Protein AF-A0A0S8DH21-F1 (afdb_monomer)

Mean predicted aligned error: 12.11 Å

pLDDT: mean 78.22, std 16.24, range [40.0, 95.31]

Foldseek 3Di:
DDDDDPPDDDPDDDDPDPPDWDKDWPDKDDDPDFFAIWTFIDTNNHHTDIATAQAAPDPFKGFPGADPFFTWMGGNNDIDTDGHDPPDDPPPDDPDD

Nearest PDB structures (foldseek):
  7oio-assembly1_A  TM=6.891E-01  e=4.193E-02  Legionella pneumophila
  3oss-assembly1_C  TM=8.802E-01  e=2.099E-01  Escherichia coli ETEC H10407
  6hcg-assembly1_e  TM=7.878E-01  e=1.777E-01  Klebsiella pneumoniae
  8hl1-assembly1_AL2P  TM=3.744E-01  e=1.386E+00  Sulfolobus acidocaldarius DSM 639
  1x49-assembly1_A  TM=3.545E-01  e=3.767E+00  Mus musculus

Radius of gyration: 16.79 Å; Cα contacts (8 Å, |Δi|>4): 168; chains: 1; bounding box: 33×51×37 Å

Structure (mmCIF, N/CA/C/O backbone):
data_AF-A0A0S8DH21-F1
#
_entry.id   AF-A0A0S8DH21-F1
#
loop_
_atom_site.group_PDB
_atom_site.id
_atom_site.type_symbol
_atom_site.label_atom_id
_atom_site.label_alt_id
_atom_site.label_comp_id
_atom_site.label_asym_id
_atom_site.label_entity_id
_atom_site.label_seq_id
_atom_site.pdbx_PDB_ins_code
_atom_site.Cartn_x
_atom_site.Cartn_y
_atom_site.Cartn_z
_atom_site.occupancy
_atom_site.B_iso_or_equiv
_atom_site.auth_seq_id
_atom_site.auth_comp_id
_atom_site.auth_asym_id
_atom_site.auth_atom_id
_atom_site.pdbx_PDB_model_num
ATOM 1 N N . MET A 1 1 ? 21.424 33.482 -28.009 1.00 40.00 1 MET A N 1
ATOM 2 C CA . MET A 1 1 ? 21.765 32.057 -27.842 1.00 40.00 1 MET A CA 1
ATOM 3 C C . MET A 1 1 ? 20.952 31.594 -26.654 1.00 40.00 1 MET A C 1
ATOM 5 O O . MET A 1 1 ? 21.306 31.908 -25.529 1.00 40.00 1 MET A O 1
ATOM 9 N N . ASP A 1 2 ? 19.772 31.055 -26.938 1.00 47.00 2 ASP A N 1
ATOM 10 C CA . ASP A 1 2 ? 18.763 30.691 -25.943 1.00 47.00 2 ASP A CA 1
ATOM 11 C C . ASP A 1 2 ? 18.896 29.187 -25.692 1.00 47.00 2 ASP A C 1
ATOM 13 O O . ASP A 1 2 ? 18.895 28.406 -26.647 1.00 47.00 2 ASP A O 1
ATOM 17 N N . ILE A 1 3 ? 19.149 28.792 -24.447 1.00 58.06 3 ILE A N 1
ATOM 18 C CA . ILE A 1 3 ? 19.412 27.400 -24.072 1.00 58.06 3 ILE A CA 1
ATOM 19 C C . ILE A 1 3 ? 18.191 26.935 -23.282 1.00 58.06 3 ILE A C 1
ATOM 21 O O . ILE A 1 3 ? 18.132 27.085 -22.063 1.00 58.06 3 ILE A O 1
ATOM 25 N N . ALA A 1 4 ? 17.191 26.403 -23.983 1.00 59.88 4 ALA A N 1
ATOM 26 C CA . ALA A 1 4 ? 16.040 25.783 -23.341 1.00 59.88 4 ALA A CA 1
ATOM 27 C C . ALA A 1 4 ? 16.495 24.530 -22.560 1.00 59.88 4 ALA A C 1
ATOM 29 O O . ALA A 1 4 ? 17.190 23.681 -23.130 1.00 59.88 4 ALA A O 1
ATOM 30 N N . PRO A 1 5 ? 16.130 24.375 -21.274 1.00 59.62 5 PRO A N 1
ATOM 31 C CA . PRO A 1 5 ? 16.456 23.171 -20.530 1.00 59.62 5 PRO A CA 1
ATOM 32 C C . PRO A 1 5 ? 15.605 22.006 -21.042 1.00 59.62 5 PRO A C 1
ATOM 34 O O . PRO A 1 5 ? 14.384 22.098 -21.167 1.00 59.62 5 P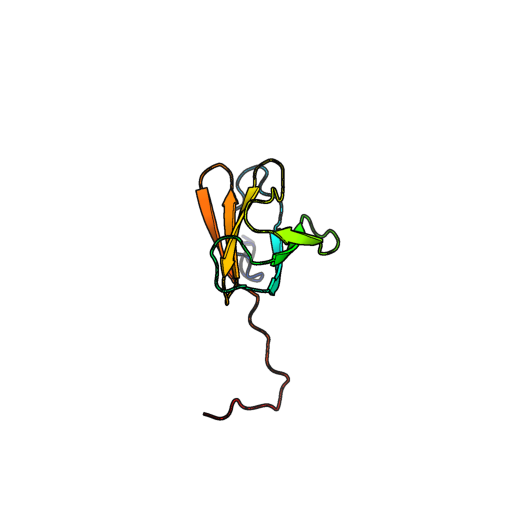RO A O 1
ATOM 37 N N . ILE A 1 6 ? 16.276 20.893 -21.328 1.00 57.31 6 ILE A N 1
ATOM 38 C CA . ILE A 1 6 ? 15.675 19.630 -21.754 1.00 57.31 6 ILE A CA 1
ATOM 39 C C . ILE A 1 6 ? 14.975 19.017 -20.532 1.00 57.31 6 ILE A C 1
ATOM 41 O O . ILE A 1 6 ? 15.541 18.206 -19.802 1.00 57.31 6 ILE A O 1
ATOM 45 N N . ALA A 1 7 ? 13.743 19.445 -20.268 1.00 57.94 7 ALA A N 1
ATOM 46 C CA . ALA A 1 7 ? 12.866 18.818 -19.292 1.00 57.94 7 ALA A CA 1
ATOM 47 C C . ALA A 1 7 ? 12.205 17.601 -19.947 1.00 57.94 7 ALA A C 1
ATOM 49 O O . ALA A 1 7 ? 11.153 17.705 -20.572 1.00 57.94 7 ALA A O 1
ATOM 50 N N . GLY A 1 8 ? 12.846 16.440 -19.847 1.00 55.69 8 GLY A N 1
ATOM 51 C CA . GLY A 1 8 ? 12.249 15.217 -20.370 1.00 55.69 8 GLY A CA 1
ATOM 52 C C . GLY A 1 8 ? 13.166 14.020 -20.284 1.00 55.69 8 GLY A C 1
ATOM 53 O O . GLY A 1 8 ? 13.568 13.510 -21.321 1.00 55.69 8 GLY A O 1
ATOM 54 N N . LEU A 1 9 ? 13.523 13.588 -19.069 1.00 57.97 9 LEU A N 1
ATOM 55 C CA . LEU A 1 9 ? 14.213 12.305 -18.892 1.00 57.97 9 LEU A CA 1
ATOM 56 C C . LEU A 1 9 ? 14.179 11.730 -17.471 1.00 57.97 9 LEU A C 1
ATOM 58 O O . LEU A 1 9 ? 15.114 11.052 -17.085 1.00 57.97 9 LEU A O 1
ATOM 62 N N . PHE A 1 10 ? 13.103 11.923 -16.704 1.00 66.56 10 PHE A N 1
ATOM 63 C CA . PHE A 1 10 ? 12.827 11.069 -15.540 1.00 66.56 10 PHE A CA 1
ATOM 64 C C . PHE A 1 10 ? 11.317 10.878 -15.403 1.0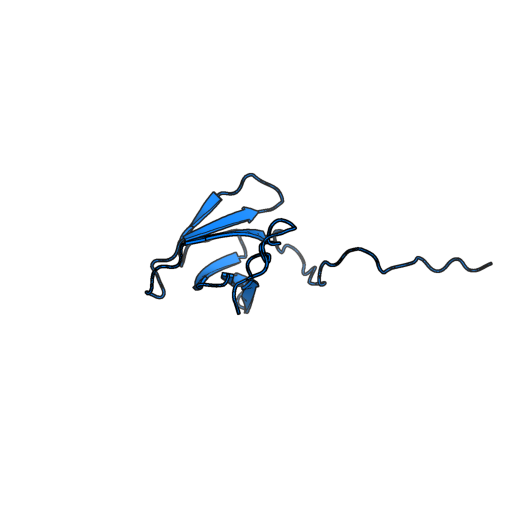0 66.56 10 PHE A C 1
ATOM 66 O O . PHE A 1 10 ? 10.576 11.826 -15.154 1.00 66.56 10 PHE A O 1
ATOM 73 N N . GLY A 1 11 ? 10.860 9.647 -15.632 1.00 52.19 11 GLY A N 1
ATOM 74 C CA . GLY A 1 11 ? 9.464 9.235 -15.528 1.00 52.19 11 GLY A CA 1
ATOM 75 C C . GLY A 1 11 ? 8.966 9.213 -14.086 1.00 52.19 11 GLY A C 1
ATOM 76 O O . GLY A 1 11 ? 8.766 8.144 -13.525 1.00 52.19 11 GLY A O 1
ATOM 77 N N . SER A 1 12 ? 8.720 10.388 -13.515 1.00 47.69 12 SER A N 1
ATOM 78 C CA . SER A 1 12 ? 7.902 10.537 -12.315 1.00 47.69 12 SER A CA 1
ATOM 79 C C . SER A 1 12 ? 6.804 11.539 -12.613 1.00 47.69 12 SER A C 1
ATOM 81 O O . SER A 1 12 ? 7.039 12.737 -12.760 1.00 47.69 12 SER A O 1
ATOM 83 N N . SER A 1 13 ? 5.590 11.017 -12.7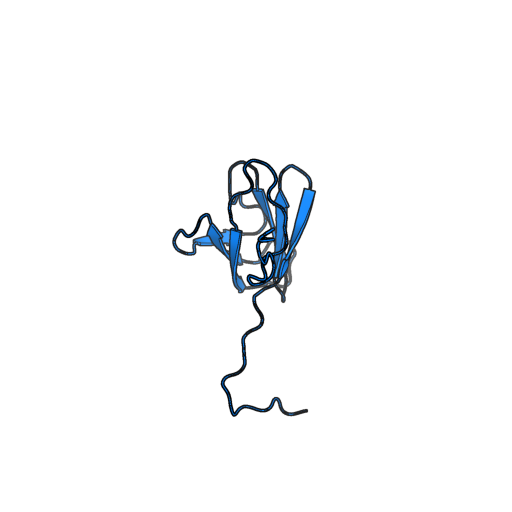43 1.00 54.78 13 SER A N 1
ATOM 84 C CA . SER A 1 13 ? 4.361 11.794 -12.809 1.00 54.78 13 SER A CA 1
ATOM 85 C C . SER A 1 13 ? 4.332 12.844 -11.699 1.00 54.78 13 SER A C 1
ATOM 87 O O . SER A 1 13 ? 4.404 12.518 -10.512 1.00 54.78 13 SER A O 1
ATOM 89 N N . VAL A 1 14 ? 4.199 14.097 -12.120 1.00 51.84 14 VAL A N 1
ATOM 90 C CA . VAL A 1 14 ? 3.877 15.259 -11.296 1.00 51.84 14 VAL A CA 1
ATOM 91 C C . VAL A 1 14 ? 2.692 14.958 -10.377 1.00 51.84 14 VAL A C 1
ATOM 93 O O . VAL A 1 14 ? 1.595 14.679 -10.851 1.00 51.84 14 VAL A O 1
ATOM 96 N N . ALA A 1 15 ? 2.915 15.100 -9.071 1.00 45.03 15 ALA A N 1
ATOM 97 C CA . ALA A 1 15 ? 1.943 15.656 -8.129 1.00 45.03 15 ALA A CA 1
ATOM 98 C C . ALA A 1 15 ? 2.683 16.162 -6.877 1.00 45.03 15 ALA A C 1
ATOM 100 O O . ALA A 1 15 ? 2.533 15.620 -5.786 1.00 45.03 15 ALA A O 1
ATOM 101 N N . ALA A 1 16 ? 3.516 17.194 -7.040 1.00 43.47 16 ALA A N 1
ATOM 102 C CA . ALA A 1 16 ? 4.029 17.964 -5.910 1.00 43.47 16 ALA A CA 1
ATOM 103 C C . ALA A 1 16 ? 2.937 18.946 -5.449 1.00 43.47 16 ALA A C 1
ATOM 105 O O . ALA A 1 16 ? 2.882 20.092 -5.890 1.00 43.47 16 ALA A O 1
ATOM 106 N N . GLY A 1 17 ? 2.026 18.454 -4.608 1.00 43.66 17 GLY A N 1
ATOM 107 C CA . GLY A 1 17 ? 1.274 19.284 -3.667 1.00 43.66 17 GLY A CA 1
ATOM 108 C C . GLY A 1 17 ? 2.091 19.468 -2.378 1.00 43.66 17 GLY A C 1
ATOM 109 O O . GLY A 1 17 ? 2.956 18.636 -2.090 1.00 43.66 17 GLY A O 1
ATOM 110 N N . PRO A 1 18 ? 1.874 20.551 -1.616 1.00 44.66 18 PRO A N 1
ATOM 111 C CA . PRO A 1 18 ? 2.687 20.866 -0.446 1.00 44.66 18 PRO A CA 1
ATOM 112 C C . PRO A 1 18 ? 2.500 19.787 0.632 1.00 44.66 18 PRO A C 1
ATOM 114 O O . PRO A 1 18 ? 1.380 19.546 1.071 1.00 44.66 18 PRO A O 1
ATOM 117 N N . SER A 1 19 ? 3.606 19.157 1.036 1.00 49.38 19 SER A N 1
ATOM 118 C CA . SER A 1 19 ? 3.715 18.132 2.091 1.00 49.38 19 SER A CA 1
ATOM 119 C C . SER A 1 19 ? 3.225 16.710 1.794 1.00 49.38 19 SER A C 1
ATOM 121 O O . SER A 1 19 ? 3.093 15.937 2.734 1.00 49.38 19 SER A O 1
ATOM 123 N N . ALA A 1 20 ? 3.057 16.305 0.532 1.00 59.53 20 ALA A N 1
ATOM 124 C CA . ALA A 1 20 ? 2.866 14.883 0.241 1.00 59.53 2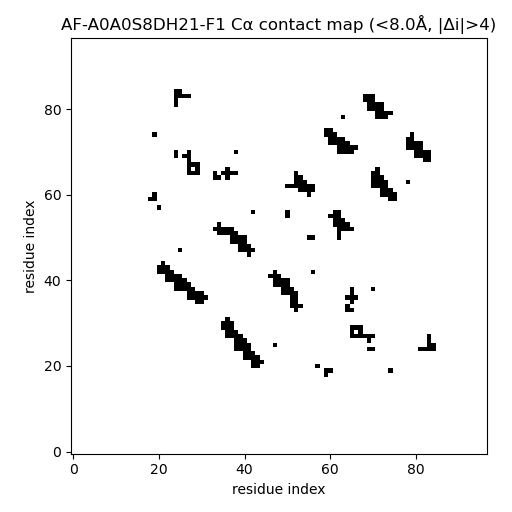0 ALA A CA 1
ATOM 125 C C . ALA A 1 20 ? 4.189 14.125 0.476 1.00 59.53 20 ALA A C 1
ATOM 127 O O . ALA A 1 20 ? 5.110 14.240 -0.337 1.00 59.53 20 ALA A O 1
ATOM 128 N N . SER A 1 21 ? 4.299 13.376 1.580 1.00 71.19 21 SER A N 1
ATOM 129 C CA . SER A 1 21 ? 5.403 12.427 1.789 1.00 71.19 21 SER A CA 1
ATOM 130 C C . SER A 1 21 ? 5.598 11.562 0.539 1.00 71.19 21 SER A C 1
ATOM 132 O O . SER A 1 21 ? 4.633 11.130 -0.100 1.00 71.19 21 SER A O 1
ATOM 134 N N . ASN A 1 22 ? 6.852 11.305 0.167 1.00 85.50 22 ASN A N 1
ATOM 135 C CA . ASN A 1 22 ? 7.159 10.471 -0.987 1.00 85.50 22 ASN A CA 1
ATOM 136 C C . ASN A 1 22 ? 6.931 8.998 -0.624 1.00 85.50 22 ASN A C 1
ATOM 138 O O . ASN A 1 22 ? 7.774 8.381 0.026 1.00 85.50 22 ASN A O 1
ATOM 142 N N . ILE A 1 23 ? 5.779 8.452 -1.014 1.00 88.81 23 ILE A N 1
ATOM 143 C CA . ILE A 1 23 ? 5.377 7.071 -0.727 1.00 88.81 23 ILE A CA 1
ATOM 144 C C . ILE A 1 23 ? 5.698 6.186 -1.935 1.00 88.81 23 ILE A C 1
ATOM 146 O O . ILE A 1 23 ? 5.126 6.358 -3.012 1.00 88.81 23 ILE A O 1
ATOM 150 N N . ALA A 1 24 ? 6.566 5.196 -1.734 1.00 89.81 24 ALA A N 1
ATOM 151 C CA . ALA A 1 24 ? 6.887 4.162 -2.711 1.00 89.81 24 ALA A CA 1
ATOM 152 C C . ALA A 1 24 ? 6.402 2.785 -2.236 1.00 89.81 24 ALA A C 1
ATOM 154 O O . ALA A 1 24 ? 6.697 2.360 -1.116 1.00 89.81 24 ALA A O 1
ATOM 155 N N . VAL A 1 25 ? 5.685 2.066 -3.104 1.00 91.19 25 VAL A N 1
ATOM 156 C CA . VAL A 1 25 ? 5.206 0.703 -2.829 1.00 91.19 25 VAL A CA 1
ATOM 157 C C . VAL A 1 25 ? 6.275 -0.299 -3.236 1.00 91.19 25 VAL A C 1
ATOM 159 O O . VAL A 1 25 ? 6.638 -0.398 -4.406 1.00 91.19 25 VAL A O 1
ATOM 162 N N . VAL A 1 26 ? 6.763 -1.061 -2.263 1.00 90.94 26 VAL A N 1
ATOM 163 C CA . VAL A 1 26 ? 7.779 -2.101 -2.473 1.00 90.94 26 VAL A CA 1
ATOM 164 C C . VAL A 1 26 ? 7.128 -3.4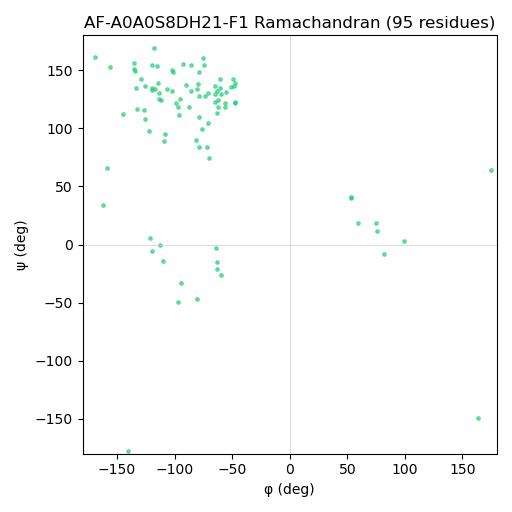67 -2.683 1.00 90.94 26 VAL A C 1
ATOM 166 O O . VAL A 1 26 ? 7.629 -4.297 -3.438 1.00 90.94 26 VAL A O 1
ATOM 169 N N . GLY A 1 27 ? 5.992 -3.705 -2.031 1.00 89.50 27 GLY A N 1
ATOM 170 C CA . GLY A 1 27 ? 5.270 -4.966 -2.112 1.00 89.50 27 GLY A CA 1
ATOM 171 C C . GLY A 1 27 ? 3.887 -4.866 -1.489 1.00 89.50 27 GLY A C 1
ATOM 172 O O . GLY A 1 27 ? 3.624 -3.971 -0.686 1.00 89.50 27 GLY A O 1
ATOM 173 N N . VAL A 1 28 ? 3.021 -5.811 -1.842 1.00 91.19 28 VAL A N 1
ATOM 174 C CA . VAL A 1 28 ? 1.715 -5.991 -1.208 1.00 91.19 28 VAL A CA 1
ATOM 175 C C . VAL A 1 28 ? 1.487 -7.462 -0.902 1.00 91.19 28 VAL A C 1
ATOM 177 O O . VAL A 1 28 ? 1.975 -8.343 -1.610 1.00 91.19 28 VAL A O 1
ATOM 180 N N . ILE A 1 29 ? 0.743 -7.708 0.163 1.00 90.00 29 ILE A N 1
ATOM 181 C CA . ILE A 1 29 ? 0.149 -8.992 0.497 1.00 90.00 29 ILE A CA 1
ATOM 182 C C . ILE A 1 29 ? -1.344 -8.699 0.582 1.00 90.00 29 ILE A C 1
ATOM 184 O O . ILE A 1 29 ? -1.817 -8.138 1.571 1.00 90.00 29 ILE A O 1
ATOM 188 N N . ALA A 1 30 ? -2.060 -8.983 -0.502 1.00 83.81 30 ALA A N 1
ATOM 189 C CA . ALA A 1 30 ? -3.505 -8.845 -0.537 1.00 83.81 30 ALA A CA 1
ATOM 190 C C . ALA A 1 30 ? -4.135 -10.058 0.162 1.00 83.81 30 ALA A C 1
ATOM 192 O O . ALA A 1 30 ? -3.819 -11.201 -0.166 1.00 83.81 30 ALA A O 1
ATOM 193 N N . GLU A 1 31 ? -5.017 -9.807 1.126 1.00 73.75 31 GLU A N 1
ATOM 194 C CA . GLU A 1 31 ? -6.008 -10.788 1.569 1.00 73.75 31 GLU A CA 1
ATOM 195 C C . GLU A 1 31 ? -7.349 -10.410 0.937 1.00 73.75 31 GLU A C 1
ATOM 197 O O . GLU A 1 31 ? -7.606 -9.235 0.685 1.00 73.75 31 GLU A O 1
ATOM 202 N N . GLY A 1 32 ? -8.196 -11.400 0.644 1.00 65.94 32 GLY A N 1
ATOM 203 C CA . GLY A 1 32 ? -9.419 -11.215 -0.152 1.00 65.94 32 GLY A CA 1
ATOM 204 C C . GLY A 1 32 ? -10.487 -10.296 0.465 1.00 65.94 32 GLY A C 1
ATOM 205 O O . GLY A 1 32 ? -11.513 -10.059 -0.171 1.00 65.94 32 GLY A O 1
ATOM 206 N N . GLY A 1 33 ? -10.271 -9.792 1.684 1.00 67.38 33 GLY A N 1
ATOM 207 C CA . GLY A 1 33 ? -11.134 -8.846 2.387 1.00 67.38 33 GLY A CA 1
ATOM 208 C C . GLY A 1 33 ? -10.613 -7.404 2.347 1.00 67.38 33 GLY A C 1
ATOM 209 O O . GLY A 1 33 ? -9.412 -7.141 2.350 1.00 67.38 33 GLY A O 1
ATOM 210 N N . GLU A 1 34 ? -11.529 -6.430 2.379 1.00 66.88 34 GLU A N 1
ATOM 211 C CA . GLU A 1 34 ? -11.218 -4.993 2.255 1.00 66.88 34 GLU A CA 1
ATOM 212 C C . GLU A 1 34 ? -10.336 -4.430 3.392 1.00 66.88 34 GLU A C 1
ATOM 214 O O . GLU A 1 34 ? -9.790 -3.336 3.254 1.00 66.88 34 GLU A O 1
ATOM 219 N N . SER A 1 35 ? -10.184 -5.156 4.507 1.00 68.44 35 SER A N 1
ATOM 220 C CA . SER A 1 35 ? -9.487 -4.703 5.724 1.00 68.44 35 SER A CA 1
ATOM 221 C C . SER A 1 35 ? -8.298 -5.572 6.145 1.00 68.44 35 SER A C 1
ATOM 223 O O . SER A 1 35 ? -7.728 -5.340 7.209 1.00 68.44 35 SER A O 1
ATOM 225 N N . GLU A 1 36 ? -7.918 -6.568 5.346 1.00 79.12 36 GLU A N 1
ATOM 226 C CA . GLU A 1 36 ? -6.977 -7.610 5.793 1.00 79.12 36 GLU A CA 1
ATOM 227 C C . GLU A 1 36 ? -5.603 -7.531 5.111 1.00 79.12 36 GLU A C 1
ATOM 229 O O . GLU A 1 36 ? -4.621 -8.072 5.609 1.00 79.12 36 GLU A O 1
ATOM 234 N N . GLY A 1 37 ? -5.473 -6.770 4.023 1.00 87.94 37 GLY A N 1
ATOM 235 C CA . GLY A 1 37 ? -4.204 -6.677 3.309 1.00 87.94 37 GLY A CA 1
ATOM 236 C C . GLY A 1 37 ? -3.118 -5.836 3.999 1.00 87.94 37 GLY A C 1
ATOM 237 O O . GLY A 1 37 ? -3.380 -4.893 4.757 1.00 87.94 37 GLY A O 1
ATOM 238 N N . VAL A 1 38 ? -1.866 -6.166 3.670 1.00 92.44 38 VAL A N 1
ATOM 239 C CA . VAL A 1 38 ? -0.645 -5.507 4.157 1.00 92.44 38 VAL A CA 1
ATOM 240 C C . VAL A 1 38 ? 0.144 -4.932 2.984 1.00 92.44 38 VAL A C 1
ATOM 242 O O . VAL A 1 38 ? 0.372 -5.610 1.985 1.00 92.44 38 VAL A O 1
ATOM 245 N N . ALA A 1 39 ? 0.617 -3.697 3.117 1.00 93.06 39 ALA A N 1
ATOM 246 C CA . ALA A 1 39 ? 1.505 -3.062 2.152 1.00 93.06 39 ALA A CA 1
ATOM 247 C C . ALA A 1 39 ? 2.885 -2.800 2.758 1.00 93.06 39 ALA A C 1
ATOM 249 O O . ALA A 1 39 ? 3.000 -2.355 3.898 1.00 93.06 39 ALA A O 1
ATOM 250 N N . LEU A 1 40 ? 3.937 -3.045 1.979 1.00 93.94 40 LEU A N 1
ATOM 251 C CA . LEU A 1 40 ? 5.307 -2.660 2.304 1.00 93.94 40 LEU A CA 1
ATOM 252 C C . LEU A 1 40 ? 5.612 -1.332 1.618 1.00 93.94 40 LEU A C 1
ATOM 254 O O . LEU A 1 40 ? 5.702 -1.276 0.388 1.00 93.94 40 LEU A O 1
ATOM 258 N N . LEU A 1 41 ? 5.769 -0.275 2.411 1.00 93.06 41 LEU A N 1
ATOM 259 C CA . LEU A 1 41 ? 5.940 1.092 1.924 1.00 93.06 41 LEU A CA 1
ATOM 260 C C . LEU A 1 41 ? 7.274 1.665 2.386 1.00 93.06 41 LEU A C 1
ATOM 262 O O . LEU A 1 41 ? 7.610 1.585 3.566 1.00 93.06 41 LEU A O 1
ATOM 266 N N . SER A 1 42 ? 8.005 2.284 1.464 1.00 91.50 42 SER A N 1
ATOM 267 C CA . SER A 1 42 ? 9.088 3.210 1.789 1.00 91.50 42 SER A CA 1
ATOM 268 C C . SER A 1 42 ? 8.520 4.624 1.762 1.00 91.50 42 SER A C 1
ATOM 270 O O . SER A 1 42 ? 7.903 5.027 0.777 1.00 91.50 42 SER A O 1
ATOM 272 N N . VAL A 1 43 ? 8.699 5.358 2.857 1.00 90.94 43 VAL A N 1
ATOM 273 C CA . VAL A 1 43 ? 8.233 6.740 3.001 1.00 90.94 43 VAL A CA 1
ATOM 274 C C . VAL A 1 43 ? 9.458 7.632 3.110 1.0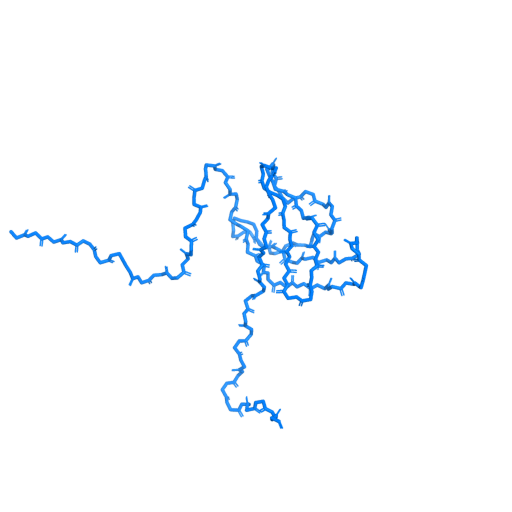0 90.94 43 VAL A C 1
ATOM 276 O O . VAL A 1 43 ? 10.331 7.372 3.934 1.00 90.94 43 VAL A O 1
ATOM 279 N N . ASP A 1 44 ? 9.556 8.645 2.254 1.00 88.88 44 ASP A N 1
ATOM 280 C CA . ASP A 1 44 ? 10.657 9.617 2.255 1.00 88.88 44 ASP A CA 1
ATOM 281 C C . ASP A 1 44 ? 12.049 8.948 2.191 1.00 88.88 44 ASP A C 1
ATOM 283 O O . ASP A 1 44 ? 13.003 9.347 2.861 1.00 88.88 44 ASP A O 1
ATOM 287 N N . ASN A 1 45 ? 12.155 7.896 1.366 1.00 85.06 45 ASN A N 1
ATOM 288 C CA . ASN A 1 45 ? 13.345 7.050 1.188 1.00 85.06 45 ASN A CA 1
ATOM 289 C C . ASN A 1 45 ? 13.839 6.345 2.465 1.00 85.06 45 ASN A C 1
ATOM 291 O O . ASN A 1 45 ? 14.985 5.893 2.521 1.00 85.06 45 ASN A O 1
ATOM 295 N N . GLN A 1 46 ? 12.997 6.228 3.492 1.00 89.94 46 GLN A N 1
ATOM 296 C CA . GLN A 1 46 ? 13.291 5.407 4.662 1.00 89.94 46 GLN A CA 1
ATOM 297 C C . GLN A 1 46 ? 13.116 3.914 4.354 1.00 89.94 46 GLN A C 1
ATOM 299 O O . GLN A 1 46 ? 12.434 3.556 3.383 1.00 89.94 46 GLN A O 1
ATOM 304 N N . PRO A 1 47 ? 13.717 3.024 5.166 1.00 92.94 47 PRO A N 1
ATOM 305 C CA . PRO A 1 47 ? 13.513 1.588 5.037 1.00 92.94 47 PRO A CA 1
ATOM 306 C C . PRO A 1 47 ? 12.029 1.227 4.949 1.00 92.94 47 PRO A C 1
ATOM 308 O O . PRO A 1 47 ? 11.190 1.834 5.615 1.00 92.94 47 PRO A O 1
ATOM 311 N N . ALA A 1 48 ? 11.714 0.237 4.115 1.00 93.06 48 ALA A N 1
ATOM 312 C CA . ALA A 1 48 ? 10.336 -0.175 3.916 1.00 93.06 48 ALA A CA 1
ATOM 313 C C . ALA A 1 48 ? 9.736 -0.724 5.218 1.00 93.06 48 ALA A C 1
ATOM 315 O O . ALA A 1 48 ? 10.334 -1.577 5.876 1.00 93.06 48 ALA A O 1
ATOM 316 N N . MET A 1 49 ? 8.539 -0.257 5.560 1.00 95.31 49 MET A N 1
ATOM 317 C CA . MET A 1 49 ? 7.772 -0.710 6.718 1.00 95.31 49 MET A CA 1
ATOM 318 C C . MET A 1 49 ? 6.431 -1.292 6.278 1.00 95.31 49 MET A C 1
ATOM 320 O O . MET A 1 49 ? 5.910 -0.953 5.215 1.00 95.31 49 MET A O 1
ATOM 324 N N . ALA A 1 50 ? 5.878 -2.182 7.100 1.00 94.56 50 ALA A N 1
ATOM 325 C CA . ALA A 1 50 ? 4.578 -2.790 6.859 1.00 94.56 50 ALA A CA 1
ATOM 326 C C . ALA A 1 50 ? 3.447 -1.912 7.410 1.00 94.56 50 ALA A C 1
ATOM 328 O O . ALA A 1 50 ? 3.481 -1.500 8.571 1.00 94.56 50 ALA A O 1
ATOM 329 N N . PHE A 1 51 ? 2.427 -1.691 6.587 1.00 93.81 51 PHE A N 1
ATOM 330 C CA . PHE A 1 51 ? 1.212 -0.962 6.932 1.00 93.81 51 PHE A CA 1
ATOM 331 C C . PHE A 1 51 ? -0.010 -1.827 6.633 1.00 93.81 51 PHE A C 1
ATOM 333 O O . PHE A 1 51 ? -0.075 -2.472 5.586 1.00 93.81 51 PHE A O 1
ATOM 340 N N . LYS A 1 52 ? -0.981 -1.841 7.547 1.00 93.56 52 LYS A N 1
ATOM 341 C CA . LYS A 1 52 ? -2.279 -2.506 7.353 1.00 93.56 52 LYS A CA 1
ATOM 342 C C . LYS A 1 52 ? -3.321 -1.543 6.795 1.00 93.56 52 LYS A C 1
ATOM 344 O O . LYS A 1 52 ? -3.220 -0.336 7.011 1.00 93.56 52 LYS A O 1
ATOM 349 N N . ALA A 1 53 ? -4.341 -2.068 6.120 1.00 91.00 53 ALA A N 1
ATOM 350 C CA . ALA A 1 53 ? -5.515 -1.273 5.764 1.00 91.00 53 ALA A CA 1
ATOM 351 C C . ALA A 1 53 ? -6.085 -0.543 7.002 1.00 91.00 53 ALA A C 1
ATOM 353 O O . ALA A 1 53 ? -6.166 -1.100 8.096 1.00 91.00 53 ALA A O 1
ATOM 354 N N . GLY A 1 54 ? -6.420 0.733 6.834 1.00 89.31 54 GLY A N 1
ATOM 355 C CA . GLY A 1 54 ? -6.830 1.657 7.892 1.00 89.31 54 GLY A CA 1
ATOM 356 C C . GLY A 1 54 ? -5.684 2.300 8.685 1.00 89.31 54 GLY A C 1
ATOM 357 O O . GLY A 1 54 ? -5.941 3.206 9.477 1.00 89.31 54 GLY A O 1
ATOM 358 N N . GLN A 1 55 ? -4.427 1.879 8.505 1.00 92.88 55 GLN A N 1
ATOM 359 C CA . GLN A 1 55 ? -3.297 2.424 9.261 1.00 92.88 55 GLN A CA 1
ATOM 360 C C . GLN A 1 55 ? -2.830 3.778 8.687 1.00 92.88 55 GLN A C 1
ATOM 362 O O . GLN A 1 55 ? -2.705 3.917 7.465 1.00 92.88 55 GLN A O 1
ATOM 367 N N . PRO A 1 56 ? -2.515 4.774 9.539 1.00 93.19 56 PRO A N 1
ATOM 368 C CA . PRO A 1 56 ? -1.872 6.005 9.086 1.00 93.19 56 PRO A CA 1
ATOM 369 C C . PRO A 1 56 ? -0.463 5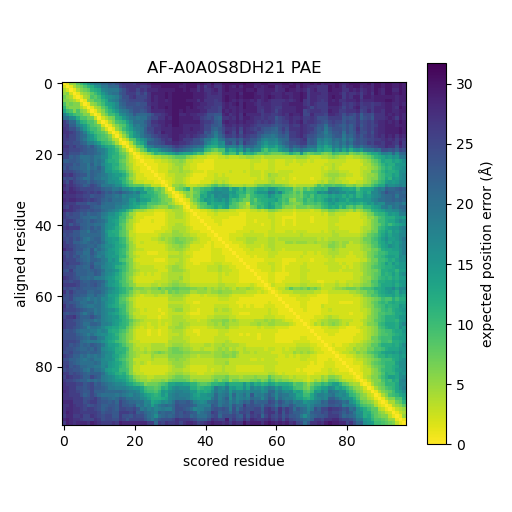.720 8.544 1.00 93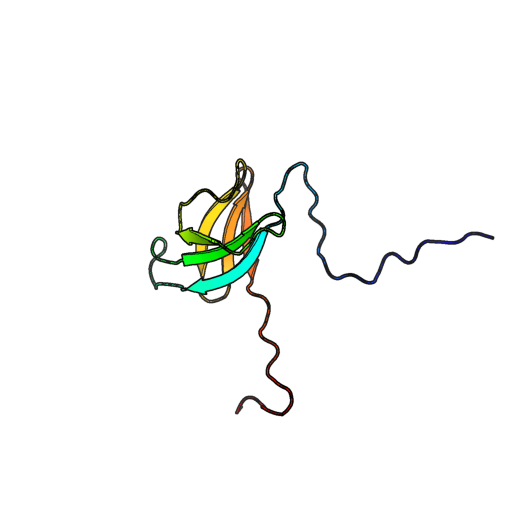.19 56 PRO A C 1
ATOM 371 O O . PRO A 1 56 ? 0.300 4.959 9.145 1.00 93.19 56 PRO A O 1
ATOM 374 N N . ILE A 1 57 ? -0.128 6.343 7.412 1.00 92.25 57 ILE A N 1
ATOM 375 C CA . ILE A 1 57 ? 1.191 6.263 6.763 1.00 92.25 57 ILE A CA 1
ATOM 376 C C . ILE A 1 57 ? 2.036 7.479 7.168 1.00 92.25 57 ILE A C 1
ATOM 378 O O . ILE A 1 57 ? 3.176 7.327 7.602 1.00 92.25 57 ILE A O 1
ATOM 382 N N . SER A 1 58 ? 1.456 8.676 7.055 1.00 87.94 58 SER A N 1
ATOM 383 C CA . SER A 1 58 ? 2.039 9.975 7.421 1.00 87.94 58 SER A CA 1
ATOM 384 C C . SER A 1 58 ? 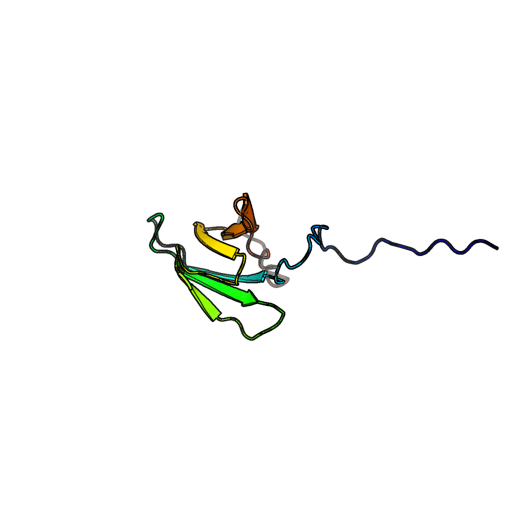0.965 10.863 8.066 1.00 87.94 58 SER A C 1
ATOM 386 O O . SER A 1 58 ? -0.170 10.434 8.270 1.00 87.94 58 SER A O 1
ATOM 388 N N . GLY A 1 59 ? 1.305 12.110 8.413 1.00 84.38 59 GLY A N 1
ATOM 389 C CA . GLY A 1 59 ? 0.357 13.045 9.036 1.00 84.38 59 GLY A CA 1
ATOM 390 C C . GLY A 1 59 ? -0.840 13.426 8.153 1.00 84.38 59 GLY A C 1
ATOM 391 O O . GLY A 1 59 ? -1.869 13.845 8.672 1.00 84.38 59 GLY A O 1
ATOM 392 N N . ASP A 1 60 ? -0.716 13.271 6.838 1.00 86.25 60 ASP A N 1
ATOM 393 C CA . ASP A 1 60 ? -1.718 13.627 5.832 1.00 86.25 60 ASP A CA 1
ATOM 394 C C . ASP A 1 60 ? -2.199 12.432 4.995 1.00 86.25 60 ASP A C 1
ATOM 396 O O . ASP A 1 60 ? -3.121 12.604 4.193 1.00 86.25 60 ASP A O 1
ATOM 400 N N . ALA A 1 61 ? -1.602 11.245 5.176 1.00 91.00 61 ALA A N 1
ATOM 401 C CA . ALA A 1 61 ? -1.896 10.057 4.387 1.00 91.00 61 ALA A CA 1
ATOM 402 C C . ALA A 1 61 ? -2.206 8.814 5.231 1.00 91.00 61 ALA A C 1
ATOM 404 O O . ALA A 1 61 ? -1.546 8.527 6.233 1.00 91.00 61 ALA A O 1
ATOM 405 N N . SER A 1 62 ? -3.160 8.011 4.768 1.00 93.38 62 SER A N 1
ATOM 406 C CA . SER A 1 62 ? -3.522 6.722 5.362 1.00 93.38 62 SER A CA 1
ATOM 407 C C . SER A 1 62 ? -3.699 5.639 4.299 1.00 93.38 62 SER A C 1
ATOM 409 O O . SER A 1 62 ? -4.044 5.909 3.146 1.00 93.38 62 SER A O 1
ATOM 411 N N . LEU A 1 63 ? -3.435 4.388 4.680 1.00 93.31 63 LEU A N 1
ATOM 412 C CA . LEU A 1 63 ? -3.662 3.241 3.811 1.00 93.31 63 LEU A CA 1
ATOM 413 C C . LEU A 1 63 ? -5.152 2.899 3.834 1.00 93.31 63 LEU A C 1
ATOM 415 O O . LEU A 1 63 ? -5.651 2.408 4.838 1.00 93.31 63 LEU A O 1
ATOM 419 N N . HIS A 1 64 ? -5.868 3.137 2.739 1.00 92.75 64 HIS A N 1
ATOM 420 C CA . HIS A 1 64 ? -7.300 2.853 2.662 1.00 92.75 64 HIS A CA 1
ATOM 421 C C . HIS A 1 64 ? -7.563 1.369 2.378 1.00 92.75 64 HIS A C 1
ATOM 423 O O . HIS A 1 64 ? -8.389 0.745 3.038 1.00 92.75 64 HIS A O 1
ATOM 429 N N . ARG A 1 65 ? -6.849 0.792 1.403 1.00 92.12 65 ARG A N 1
ATOM 430 C CA . ARG A 1 65 ? -7.006 -0.609 0.985 1.00 92.12 65 ARG A CA 1
ATOM 431 C C . ARG A 1 65 ? -5.741 -1.133 0.319 1.00 92.12 65 ARG A C 1
ATOM 433 O O . ARG A 1 65 ? -5.017 -0.380 -0.326 1.00 92.12 65 ARG A O 1
ATOM 440 N N . VAL A 1 66 ? -5.526 -2.439 0.410 1.00 92.62 66 VAL A N 1
ATOM 441 C CA . VAL A 1 66 ? -4.524 -3.163 -0.379 1.00 92.62 66 VAL A CA 1
ATOM 442 C C . VAL A 1 66 ? -5.240 -3.990 -1.443 1.00 92.62 66 VAL A C 1
ATOM 444 O O . VAL A 1 66 ? -6.243 -4.633 -1.145 1.00 92.62 66 VAL A O 1
ATOM 447 N N . THR A 1 67 ? -4.751 -3.941 -2.678 1.00 90.81 67 THR A N 1
ATOM 448 C CA . THR A 1 67 ? -5.294 -4.684 -3.820 1.00 90.81 67 THR A CA 1
ATOM 449 C C . THR A 1 67 ? -4.246 -5.646 -4.360 1.00 90.81 67 THR A C 1
ATOM 451 O O . THR A 1 67 ? -3.062 -5.555 -4.035 1.00 90.81 67 THR A O 1
ATOM 454 N N . ASP A 1 68 ? -4.668 -6.545 -5.242 1.00 87.12 68 ASP A N 1
ATOM 455 C CA . ASP A 1 68 ? -3.788 -7.533 -5.873 1.00 87.12 68 ASP A CA 1
ATOM 456 C C . ASP A 1 68 ? -2.648 -6.882 -6.679 1.00 87.12 68 ASP A C 1
ATOM 458 O O . ASP A 1 68 ? -1.577 -7.462 -6.847 1.00 87.12 68 ASP A O 1
ATOM 462 N N . ASN A 1 69 ? -2.874 -5.657 -7.166 1.00 86.44 69 ASN A N 1
ATOM 463 C CA . ASN A 1 69 ? -1.973 -4.943 -8.070 1.00 86.44 69 ASN A CA 1
ATOM 464 C C . ASN A 1 69 ? -1.326 -3.705 -7.437 1.00 86.44 69 ASN A C 1
ATOM 466 O O . ASN A 1 69 ? -0.555 -3.014 -8.106 1.00 86.44 69 ASN A O 1
ATOM 470 N N . GLY A 1 70 ? -1.626 -3.388 -6.176 1.00 90.50 70 GLY A N 1
ATOM 471 C CA . GLY A 1 70 ? -1.173 -2.147 -5.561 1.00 90.50 70 GLY A CA 1
ATOM 472 C C . GLY A 1 70 ? -1.922 -1.781 -4.289 1.00 90.50 70 GLY A C 1
ATOM 473 O O . GLY A 1 70 ? -2.360 -2.632 -3.520 1.00 90.50 70 GLY A O 1
ATOM 474 N N . ILE A 1 71 ? -2.033 -0.483 -4.043 1.00 92.88 71 ILE A N 1
ATOM 475 C CA . ILE A 1 71 ? -2.709 0.062 -2.871 1.00 92.88 71 ILE A CA 1
ATOM 476 C C . ILE A 1 71 ? -3.604 1.227 -3.253 1.00 92.88 71 ILE A C 1
ATOM 478 O O . ILE A 1 71 ? -3.365 1.943 -4.224 1.00 92.88 71 ILE A O 1
ATOM 482 N N . ILE A 1 72 ? -4.596 1.460 -2.411 1.00 93.06 72 ILE A N 1
ATOM 483 C CA . ILE A 1 72 ? -5.404 2.664 -2.403 1.00 93.06 72 ILE A CA 1
ATOM 484 C C . ILE A 1 72 ? -5.069 3.401 -1.111 1.00 93.06 72 ILE A C 1
ATOM 486 O O . ILE A 1 72 ? -5.187 2.837 -0.022 1.00 93.06 72 ILE A O 1
ATOM 490 N N . ILE A 1 73 ? -4.653 4.655 -1.225 1.00 93.25 73 ILE A N 1
ATOM 491 C CA . ILE A 1 73 ? -4.371 5.532 -0.089 1.00 93.25 73 ILE A CA 1
ATOM 492 C C . ILE A 1 73 ? -5.341 6.704 -0.079 1.00 93.25 73 ILE A C 1
ATOM 494 O O . ILE A 1 73 ? -5.849 7.115 -1.123 1.00 93.25 73 ILE A O 1
ATOM 498 N N . GLU A 1 74 ? -5.579 7.262 1.095 1.00 92.12 74 GLU A N 1
ATOM 499 C CA . GLU A 1 74 ? -6.203 8.569 1.239 1.00 92.12 74 GLU A CA 1
ATOM 500 C C . GLU A 1 74 ? -5.115 9.589 1.564 1.00 92.12 74 GLU A C 1
ATOM 502 O O . GLU A 1 74 ? -4.286 9.331 2.430 1.00 92.12 74 GLU A O 1
ATOM 507 N N . VAL A 1 75 ? -5.096 10.725 0.865 1.00 90.38 75 VAL A N 1
ATOM 508 C CA . VAL A 1 75 ? -4.167 11.838 1.106 1.00 90.38 75 VAL A CA 1
ATOM 509 C C . VAL A 1 75 ? -4.960 13.133 1.121 1.00 90.38 75 VAL A C 1
ATOM 511 O O . VAL A 1 75 ? -5.586 13.491 0.119 1.00 90.38 75 VAL A O 1
ATOM 514 N N . GLY A 1 76 ? -4.973 13.828 2.259 1.00 87.44 76 GLY A N 1
ATOM 515 C CA . GLY A 1 76 ? -5.710 15.087 2.409 1.00 87.44 76 GLY A CA 1
ATOM 516 C C . GLY A 1 76 ? -7.194 14.981 2.021 1.00 87.44 76 GLY A C 1
ATOM 517 O O . GLY A 1 76 ? -7.716 15.868 1.344 1.00 87.44 76 GLY A O 1
ATOM 518 N N . GLY A 1 77 ? -7.856 13.872 2.376 1.00 86.69 77 GLY A N 1
ATOM 519 C CA . GLY A 1 77 ? -9.266 13.610 2.056 1.00 86.69 77 GLY A CA 1
ATOM 520 C C . GLY A 1 77 ? -9.540 13.201 0.604 1.00 86.69 77 GLY A C 1
ATOM 521 O O . GLY A 1 77 ? -10.693 13.193 0.173 1.00 86.69 77 GLY A O 1
ATOM 522 N N . ARG A 1 78 ? -8.502 12.888 -0.183 1.00 88.75 78 ARG A N 1
ATOM 523 C CA . ARG A 1 78 ? -8.632 12.390 -1.559 1.00 88.75 78 ARG A CA 1
ATOM 524 C C . ARG A 1 78 ? -8.067 10.988 -1.677 1.00 88.75 78 ARG A C 1
ATOM 526 O O . ARG A 1 78 ? -6.945 10.728 -1.257 1.00 88.75 78 ARG A O 1
ATOM 533 N N . THR A 1 79 ? -8.812 10.106 -2.324 1.00 91.00 79 THR A N 1
ATOM 534 C CA . THR A 1 79 ? -8.361 8.747 -2.610 1.00 91.00 79 THR A CA 1
ATOM 535 C C . THR A 1 79 ? -7.441 8.724 -3.832 1.00 91.00 79 THR A C 1
ATOM 537 O O . THR A 1 79 ? -7.752 9.324 -4.863 1.00 91.00 79 THR A O 1
ATOM 540 N N . ARG A 1 80 ? -6.315 8.014 -3.733 1.00 91.38 80 ARG A N 1
ATOM 541 C CA . ARG A 1 80 ? -5.351 7.793 -4.815 1.00 91.38 80 ARG A CA 1
ATOM 542 C C . ARG A 1 80 ? -4.956 6.323 -4.876 1.00 91.38 80 ARG A C 1
ATOM 544 O O . ARG A 1 80 ? -4.619 5.727 -3.860 1.00 91.38 80 ARG A O 1
ATOM 551 N N . GLU A 1 81 ? -4.933 5.769 -6.079 1.00 91.56 81 GLU A N 1
ATOM 552 C CA . GLU A 1 81 ? -4.385 4.439 -6.338 1.00 91.56 81 GLU A CA 1
ATOM 553 C C . GLU A 1 81 ? -2.889 4.529 -6.677 1.00 91.56 81 GLU A C 1
ATOM 555 O O . GLU A 1 81 ? -2.457 5.415 -7.422 1.00 91.56 81 GLU A O 1
ATOM 560 N N . ILE A 1 82 ? -2.094 3.620 -6.112 1.00 90.38 82 ILE A N 1
ATOM 561 C CA . ILE A 1 82 ? -0.673 3.451 -6.412 1.00 90.38 82 ILE A CA 1
ATOM 562 C C . ILE A 1 82 ? -0.439 1.991 -6.784 1.00 90.38 82 ILE A C 1
ATOM 564 O O . ILE A 1 82 ? -0.600 1.092 -5.960 1.00 90.38 82 ILE A O 1
ATOM 568 N N . LEU A 1 83 ? -0.042 1.766 -8.033 1.00 88.88 83 LEU A N 1
ATOM 569 C CA . LEU A 1 83 ? 0.239 0.435 -8.558 1.00 88.88 83 LEU A CA 1
ATOM 570 C C . LEU A 1 83 ? 1.619 -0.048 -8.113 1.00 88.88 83 LEU A C 1
ATOM 572 O O . LEU A 1 83 ? 2.558 0.739 -7.969 1.00 88.88 83 LEU A O 1
ATOM 576 N N . LEU A 1 84 ? 1.748 -1.360 -7.942 1.00 86.12 84 LEU A N 1
ATOM 577 C CA . LEU A 1 84 ? 3.044 -1.998 -7.784 1.00 86.12 84 LEU A CA 1
ATOM 578 C C . LEU A 1 84 ? 3.911 -1.757 -9.026 1.00 86.12 84 LEU A C 1
ATOM 580 O O . LEU A 1 84 ? 3.404 -1.809 -10.152 1.00 86.12 84 LEU A O 1
ATOM 584 N N . PRO A 1 85 ? 5.228 -1.551 -8.853 1.00 76.50 85 PRO A N 1
ATOM 585 C CA . PRO A 1 85 ? 6.131 -1.533 -9.987 1.00 76.50 85 PRO A CA 1
ATOM 586 C C . PRO A 1 85 ? 6.058 -2.889 -10.692 1.00 76.50 85 PRO A C 1
ATOM 588 O O . PRO A 1 85 ? 6.178 -3.944 -10.061 1.00 76.50 85 PRO A O 1
ATOM 591 N N . ALA A 1 86 ? 5.856 -2.864 -12.010 1.00 71.88 86 ALA A N 1
ATOM 592 C CA . ALA A 1 86 ? 5.861 -4.076 -12.811 1.00 71.88 86 ALA A CA 1
ATOM 593 C C . ALA A 1 86 ? 7.200 -4.795 -12.607 1.00 71.88 86 ALA A C 1
ATOM 595 O O . ALA A 1 86 ? 8.266 -4.225 -12.859 1.00 71.88 86 ALA A O 1
ATOM 596 N N . ARG A 1 87 ? 7.157 -6.049 -12.141 1.00 64.38 87 ARG A N 1
ATOM 597 C CA . ARG A 1 87 ? 8.363 -6.874 -12.092 1.00 64.38 87 ARG A CA 1
ATOM 598 C C . ARG A 1 87 ? 8.829 -7.074 -13.525 1.00 64.38 87 ARG A C 1
ATOM 600 O O . ARG A 1 87 ? 8.148 -7.725 -14.315 1.00 64.38 87 ARG A O 1
ATOM 607 N N . GLN A 1 88 ? 9.982 -6.510 -13.862 1.00 59.19 88 GLN A N 1
ATOM 608 C CA . GLN A 1 88 ? 10.659 -6.878 -15.094 1.00 59.19 88 GLN A CA 1
ATOM 609 C C . GLN A 1 88 ? 11.001 -8.362 -14.977 1.00 59.19 88 GLN A C 1
ATOM 611 O O . GLN A 1 88 ? 11.702 -8.769 -14.048 1.00 59.19 88 GLN A O 1
ATOM 616 N N . SER A 1 89 ? 10.445 -9.181 -15.871 1.00 61.56 89 SER A N 1
ATOM 617 C CA . SER A 1 89 ? 10.855 -10.579 -15.946 1.00 61.56 89 SER A CA 1
ATOM 618 C C . SER A 1 89 ? 12.348 -10.612 -16.276 1.00 61.56 89 SER A C 1
ATOM 620 O O . SER A 1 89 ? 12.783 -9.848 -17.145 1.00 61.56 89 SER A O 1
ATOM 622 N N . PRO A 1 90 ? 13.148 -11.445 -15.587 1.00 69.06 90 PRO A N 1
ATOM 623 C CA . PRO A 1 90 ? 14.530 -11.675 -15.974 1.00 69.06 90 PRO A CA 1
ATOM 624 C C . PRO A 1 90 ? 14.611 -11.980 -17.472 1.00 69.06 90 PRO A C 1
ATOM 626 O O . PRO A 1 90 ? 13.784 -12.723 -18.006 1.00 69.06 90 PRO A O 1
ATOM 629 N N . ALA A 1 91 ? 15.590 -11.388 -18.154 1.00 74.44 91 ALA A N 1
ATOM 630 C CA . ALA A 1 91 ? 15.785 -11.629 -19.576 1.00 74.44 91 ALA A CA 1
ATOM 631 C C . ALA A 1 91 ? 15.936 -13.140 -19.840 1.00 74.44 91 ALA A C 1
ATOM 633 O O . ALA A 1 91 ? 16.706 -13.814 -19.155 1.00 74.44 91 ALA A O 1
ATOM 634 N N . GLY A 1 92 ? 15.200 -13.661 -20.826 1.00 70.25 92 GLY A N 1
ATOM 635 C CA . GLY A 1 92 ? 15.232 -15.078 -21.211 1.00 70.25 92 GLY A CA 1
ATOM 636 C C . GLY A 1 92 ? 14.100 -15.947 -20.653 1.00 70.25 92 GLY A C 1
ATOM 637 O O . GLY A 1 92 ? 14.095 -17.145 -20.921 1.00 70.25 92 GLY A O 1
ATOM 638 N N . ILE A 1 93 ? 13.141 -15.375 -19.916 1.00 67.19 93 ILE A N 1
ATOM 639 C CA . ILE A 1 93 ? 11.902 -16.063 -19.529 1.00 67.19 93 ILE A CA 1
ATOM 640 C C . ILE A 1 93 ? 10.750 -15.453 -20.333 1.00 67.19 93 ILE A C 1
ATOM 642 O O . ILE A 1 93 ? 10.210 -14.412 -19.959 1.00 67.19 93 ILE A O 1
ATOM 646 N N . ASP A 1 94 ? 10.393 -16.074 -21.456 1.00 72.00 94 ASP A N 1
ATOM 647 C CA . ASP A 1 94 ? 9.165 -15.715 -22.165 1.00 72.00 94 ASP A CA 1
ATOM 648 C C . ASP A 1 94 ? 7.960 -16.259 -21.382 1.00 72.00 94 ASP A C 1
ATOM 650 O O . ASP A 1 94 ? 7.937 -17.451 -21.048 1.00 72.00 94 ASP A O 1
ATOM 654 N N . PRO A 1 95 ? 6.952 -15.427 -21.059 1.00 62.34 95 PRO A N 1
ATOM 655 C CA . PRO A 1 95 ? 5.728 -15.929 -20.459 1.00 62.34 95 PRO A CA 1
ATOM 656 C C . PRO A 1 95 ? 5.057 -16.893 -21.445 1.00 62.34 95 PRO A C 1
ATOM 658 O O . PRO A 1 95 ? 4.787 -16.531 -22.592 1.00 62.34 95 PRO A O 1
ATOM 661 N N . VAL A 1 96 ? 4.804 -18.128 -20.998 1.00 71.25 96 VAL A N 1
ATOM 662 C CA . VAL A 1 96 ? 4.006 -19.104 -21.752 1.00 71.25 96 VAL A CA 1
ATOM 663 C C . VAL A 1 96 ? 2.648 -18.473 -22.042 1.00 71.25 96 VAL A C 1
ATOM 665 O O . VAL A 1 96 ? 1.932 -18.071 -21.124 1.00 71.25 96 VAL A O 1
ATOM 668 N N . ARG A 1 97 ? 2.362 -18.330 -23.335 1.00 60.12 97 ARG A N 1
ATOM 669 C CA . ARG A 1 97 ? 1.135 -17.746 -23.868 1.00 60.12 97 ARG A CA 1
ATOM 670 C C . ARG A 1 97 ? -0.000 -18.759 -23.891 1.00 60.12 97 ARG A C 1
ATOM 672 O O . ARG A 1 97 ? 0.291 -19.948 -24.150 1.00 60.12 97 ARG A O 1
#

Solvent-accessible surface area (backbone atoms only — not comparable to full-atom values): 6180 Å² total; per-residue (Å²): 140,83,82,81,79,86,85,81,87,72,100,65,84,88,77,90,57,95,84,69,72,52,74,44,65,77,46,65,48,54,39,101,46,77,66,63,8,36,36,30,35,22,52,70,83,40,80,70,44,82,42,44,32,72,34,72,75,53,100,57,29,30,31,55,29,39,38,92,62,28,36,32,29,32,46,79,92,39,80,44,79,47,68,49,73,78,79,76,69,63,90,90,63,77,79,87,126

Secondary structure (DSSP, 8-state):
--------S--------TT---EEEEEEE--SSTTT-EEEEEETTPPPEEEETT-B-SSSEEEEEEETTEEEEEETTEEEEEEPPP-PPPTT-PPP-

Sequence (97 aa):
MDIAPIAGLFGSSVAAGPSASNIAVVGVIAEGGESEGVALLSVDNQPAMAFKAGQPISGDASLHRVTDNGIIIEVGGRTREILLPARQSPAGIDPVR